Protein AF-A0A2A4WSH5-F1 (afdb_monomer_lite)

Structure (mmCIF, N/CA/C/O backbone):
data_AF-A0A2A4WSH5-F1
#
_entry.id   AF-A0A2A4WSH5-F1
#
loop_
_atom_site.group_PDB
_atom_site.id
_atom_site.type_symbol
_atom_site.label_atom_id
_atom_site.label_alt_id
_atom_site.label_comp_id
_atom_site.label_asym_id
_atom_site.label_entity_id
_atom_site.label_seq_id
_atom_site.pdbx_PDB_ins_code
_atom_site.Cartn_x
_atom_site.Cartn_y
_atom_site.Cartn_z
_atom_site.occupancy
_atom_site.B_iso_or_equiv
_atom_site.auth_seq_id
_atom_site.auth_comp_id
_atom_site.auth_asym_id
_atom_site.auth_atom_id
_atom_site.pdbx_PDB_model_num
ATOM 1 N N . MET A 1 1 ? 4.775 10.029 -17.667 1.00 67.88 1 MET A N 1
ATOM 2 C CA . MET A 1 1 ? 5.437 8.706 -17.771 1.00 67.88 1 MET A CA 1
ATOM 3 C C . MET A 1 1 ? 5.209 7.894 -16.502 1.00 67.88 1 MET A C 1
ATOM 5 O O . MET A 1 1 ? 4.797 6.744 -16.610 1.00 67.88 1 MET A O 1
ATOM 9 N N . ASP A 1 2 ? 5.376 8.498 -15.324 1.00 71.31 2 ASP A N 1
ATOM 10 C CA . ASP A 1 2 ? 5.191 7.823 -14.029 1.00 71.31 2 ASP A CA 1
ATOM 11 C C . ASP A 1 2 ? 3.762 7.315 -13.783 1.00 71.31 2 ASP A C 1
ATOM 13 O O . ASP A 1 2 ? 3.593 6.194 -13.308 1.00 71.31 2 ASP A O 1
ATOM 17 N N . ASP A 1 3 ? 2.732 8.062 -14.195 1.00 75.12 3 ASP A N 1
ATOM 18 C CA . ASP A 1 3 ? 1.330 7.631 -14.056 1.00 75.12 3 ASP A CA 1
ATOM 19 C C . ASP A 1 3 ? 1.023 6.352 -14.851 1.00 75.12 3 ASP A C 1
ATOM 21 O O . ASP A 1 3 ? 0.304 5.468 -14.382 1.00 75.12 3 ASP A O 1
ATOM 25 N N . SER A 1 4 ? 1.624 6.201 -16.036 1.00 74.38 4 SER A N 1
ATOM 26 C CA . SER A 1 4 ? 1.496 4.987 -16.847 1.00 74.38 4 SER A CA 1
ATOM 27 C C . SER A 1 4 ? 2.171 3.796 -16.162 1.00 74.38 4 SER A C 1
ATOM 29 O O . SER A 1 4 ? 1.580 2.718 -16.093 1.00 74.38 4 SER A O 1
ATOM 31 N N . ILE A 1 5 ? 3.360 3.991 -15.579 1.00 75.81 5 ILE A N 1
ATOM 32 C CA . ILE A 1 5 ? 4.063 2.960 -14.795 1.00 75.81 5 ILE A CA 1
ATOM 33 C C . ILE A 1 5 ? 3.225 2.555 -13.574 1.00 75.81 5 ILE A C 1
ATOM 35 O O . ILE A 1 5 ? 3.057 1.361 -13.306 1.00 75.81 5 ILE A O 1
ATOM 39 N N . LEU A 1 6 ? 2.655 3.535 -12.867 1.00 76.12 6 LEU A N 1
ATOM 40 C CA . LEU A 1 6 ? 1.798 3.304 -11.709 1.00 76.12 6 LEU A CA 1
ATOM 41 C C . LEU A 1 6 ? 0.532 2.531 -12.097 1.00 76.12 6 LEU A C 1
ATOM 43 O O . LEU A 1 6 ? 0.176 1.569 -11.419 1.00 76.12 6 LEU A O 1
ATOM 47 N N . SER A 1 7 ? -0.098 2.871 -13.223 1.00 78.31 7 SER A N 1
ATOM 48 C CA . SER A 1 7 ? -1.288 2.166 -13.718 1.00 78.31 7 SER A CA 1
ATOM 49 C C . SER A 1 7 ? -1.022 0.678 -13.995 1.00 78.31 7 SER A C 1
ATOM 51 O O . SER A 1 7 ? -1.830 -0.181 -13.635 1.00 78.31 7 SER A O 1
ATOM 53 N N . LEU A 1 8 ? 0.139 0.344 -14.572 1.00 80.31 8 LEU A N 1
ATOM 54 C CA . LEU A 1 8 ? 0.525 -1.043 -14.850 1.00 80.31 8 LEU A CA 1
ATOM 55 C C . LEU A 1 8 ? 0.904 -1.793 -13.569 1.00 80.31 8 LEU A C 1
ATOM 57 O O . LEU A 1 8 ? 0.632 -2.990 -13.443 1.00 80.31 8 LEU A O 1
ATOM 61 N N . LYS A 1 9 ? 1.478 -1.085 -12.591 1.00 77.62 9 LYS A N 1
ATOM 62 C CA . LYS A 1 9 ? 1.724 -1.619 -11.251 1.00 77.62 9 LYS A CA 1
ATOM 63 C C . LYS A 1 9 ? 0.440 -1.946 -10.500 1.00 77.62 9 LYS A C 1
ATOM 65 O O . LYS A 1 9 ? 0.357 -3.026 -9.919 1.00 77.62 9 LYS A O 1
ATOM 70 N N . VAL A 1 10 ? -0.559 -1.069 -10.559 1.00 80.19 10 VAL A N 1
ATOM 71 C CA . VAL A 1 10 ? -1.887 -1.298 -9.967 1.00 80.19 10 VAL A CA 1
ATOM 72 C C . VAL A 1 10 ? -2.592 -2.483 -10.635 1.00 80.19 10 VAL A C 1
ATOM 74 O O . VAL A 1 10 ? -3.237 -3.271 -9.951 1.00 80.19 10 VAL A O 1
ATOM 77 N N . LYS A 1 11 ? -2.392 -2.690 -11.944 1.00 83.12 11 LYS A N 1
ATOM 78 C CA . LYS A 1 11 ? -2.879 -3.879 -12.671 1.00 83.12 11 LYS A CA 1
ATOM 79 C C . LYS A 1 11 ? -2.180 -5.195 -12.286 1.00 83.12 11 LYS A C 1
ATOM 81 O O . LYS A 1 11 ? -2.533 -6.239 -12.825 1.00 83.12 11 LYS A O 1
ATOM 86 N N . GLY A 1 12 ? -1.198 -5.172 -11.382 1.00 79.75 12 GLY A N 1
ATOM 87 C CA . GLY A 1 12 ? -0.525 -6.376 -10.886 1.00 79.75 12 GLY A CA 1
ATOM 88 C C . GLY A 1 12 ? 0.576 -6.914 -11.802 1.00 79.75 12 GLY A C 1
ATOM 89 O O . GLY A 1 12 ? 1.030 -8.043 -11.619 1.00 79.75 12 GLY A O 1
ATOM 90 N N . MET A 1 13 ? 1.042 -6.130 -12.779 1.00 82.56 13 MET A N 1
ATOM 91 C CA . MET A 1 13 ? 2.131 -6.568 -13.651 1.00 82.56 13 MET A CA 1
ATOM 92 C C . MET A 1 13 ? 3.469 -6.607 -12.897 1.00 82.56 13 MET A C 1
ATOM 94 O O . MET A 1 13 ? 3.801 -5.734 -12.083 1.00 82.56 13 MET A O 1
ATOM 98 N N . SER A 1 14 ? 4.276 -7.635 -13.181 1.00 79.12 14 SER A N 1
ATOM 99 C CA . SER A 1 14 ? 5.625 -7.729 -12.618 1.00 79.12 14 SER A CA 1
ATOM 100 C C . SER A 1 14 ? 6.498 -6.575 -13.123 1.00 79.12 14 SER A C 1
ATOM 102 O O . SER A 1 14 ? 6.333 -6.098 -14.244 1.00 79.12 14 SER A O 1
ATOM 104 N N . THR A 1 15 ? 7.474 -6.137 -12.321 1.00 77.31 15 THR A N 1
ATOM 105 C CA . THR A 1 15 ? 8.406 -5.061 -12.719 1.00 77.31 15 THR A CA 1
ATOM 106 C C . THR A 1 15 ? 9.156 -5.370 -14.014 1.00 77.31 15 THR A C 1
ATOM 108 O O . THR A 1 15 ? 9.485 -4.450 -14.751 1.00 77.31 15 THR A O 1
ATOM 111 N N . ARG A 1 16 ? 9.408 -6.656 -14.296 1.00 76.25 16 ARG A N 1
ATOM 112 C CA . ARG A 1 16 ? 10.091 -7.116 -15.512 1.00 76.25 16 ARG A CA 1
ATOM 113 C C . ARG A 1 16 ? 9.195 -7.013 -16.747 1.00 76.25 16 ARG A C 1
ATOM 115 O O . ARG A 1 16 ? 9.665 -6.578 -17.787 1.00 76.25 16 ARG A O 1
ATOM 122 N N . ILE A 1 17 ? 7.911 -7.356 -16.613 1.00 76.12 17 ILE A N 1
ATOM 123 C CA . ILE A 1 17 ? 6.924 -7.219 -17.699 1.00 76.12 17 ILE A CA 1
ATOM 124 C C . ILE A 1 17 ? 6.681 -5.741 -18.013 1.00 76.12 17 ILE A C 1
ATOM 126 O O . ILE A 1 17 ? 6.610 -5.369 -19.177 1.00 76.12 17 ILE A O 1
ATOM 130 N N . ILE A 1 18 ? 6.610 -4.890 -16.985 1.00 75.94 18 ILE A N 1
ATOM 131 C CA . ILE A 1 18 ? 6.456 -3.441 -17.168 1.00 75.94 18 ILE A CA 1
ATOM 132 C C . ILE A 1 18 ? 7.658 -2.860 -17.921 1.00 75.94 18 ILE A C 1
ATOM 134 O O . ILE A 1 18 ? 7.462 -2.090 -18.852 1.00 75.94 18 ILE A O 1
ATOM 138 N N . ALA A 1 19 ? 8.883 -3.249 -17.556 1.00 74.12 19 ALA A N 1
ATOM 139 C CA . ALA A 1 19 ? 10.087 -2.797 -18.252 1.00 74.12 19 ALA A CA 1
ATOM 140 C C . ALA A 1 19 ? 10.085 -3.200 -19.740 1.00 74.12 19 ALA A C 1
ATOM 142 O O . ALA A 1 19 ? 10.326 -2.349 -20.589 1.00 74.12 19 ALA A O 1
ATOM 143 N N . GLY A 1 20 ? 9.732 -4.454 -20.055 1.00 76.00 20 GLY A N 1
ATOM 144 C CA . GLY A 1 20 ? 9.621 -4.926 -21.442 1.00 76.00 20 GLY A CA 1
ATOM 145 C C . GLY A 1 20 ? 8.527 -4.208 -22.238 1.00 76.00 20 GLY A C 1
ATOM 146 O O . GLY A 1 20 ? 8.780 -3.727 -23.332 1.00 76.00 20 GLY A O 1
ATOM 147 N N . ALA A 1 21 ? 7.340 -4.015 -21.653 1.00 75.31 21 ALA A N 1
ATOM 148 C CA . ALA A 1 21 ? 6.254 -3.285 -22.311 1.00 75.31 21 ALA A CA 1
ATOM 149 C C . ALA A 1 21 ? 6.625 -1.823 -22.622 1.00 75.31 21 ALA A C 1
ATOM 151 O O . ALA A 1 21 ? 6.194 -1.272 -23.632 1.00 75.31 21 ALA A O 1
ATOM 152 N N . PHE A 1 22 ? 7.433 -1.183 -21.772 1.00 73.56 22 PHE A N 1
ATOM 153 C CA . PHE A 1 22 ? 7.944 0.160 -22.047 1.00 73.56 22 PHE A CA 1
ATOM 154 C C . PHE A 1 22 ? 9.027 0.175 -23.129 1.00 73.56 22 PHE A C 1
ATOM 156 O O . PHE A 1 22 ? 9.055 1.113 -23.926 1.00 73.56 22 PHE A O 1
ATOM 163 N N . GLN A 1 23 ? 9.866 -0.858 -23.198 1.00 76.88 23 GLN A N 1
ATOM 164 C CA . GLN A 1 23 ? 10.840 -1.023 -24.275 1.00 76.88 23 GLN A CA 1
ATOM 165 C C . GLN A 1 23 ? 10.137 -1.212 -25.629 1.00 76.88 23 GLN A C 1
ATOM 167 O O . GLN A 1 23 ? 10.468 -0.518 -26.588 1.00 76.88 23 GLN A O 1
ATOM 172 N N . ASP A 1 24 ? 9.108 -2.060 -25.684 1.00 73.50 24 ASP A N 1
ATOM 173 C CA . ASP A 1 24 ? 8.374 -2.372 -26.917 1.00 73.50 24 ASP A CA 1
ATOM 174 C C . ASP A 1 24 ? 7.546 -1.186 -27.443 1.00 73.50 24 ASP A C 1
ATOM 176 O O . ASP A 1 24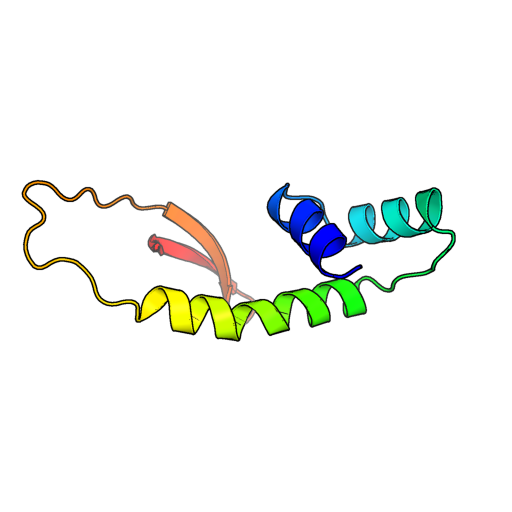 ? 7.446 -0.980 -28.651 1.00 73.50 24 ASP A O 1
ATOM 180 N N . ILE A 1 25 ? 6.941 -0.395 -26.546 1.00 74.19 25 ILE A N 1
ATOM 181 C CA . ILE A 1 25 ? 6.041 0.712 -26.919 1.00 74.19 25 ILE A CA 1
ATOM 182 C C . ILE A 1 25 ? 6.801 2.032 -27.114 1.00 74.19 25 ILE A C 1
ATOM 184 O O . ILE A 1 25 ? 6.443 2.821 -27.988 1.00 74.19 25 ILE A O 1
ATOM 188 N N . TYR A 1 26 ? 7.822 2.298 -26.293 1.00 69.06 26 TYR A N 1
ATOM 189 C CA . TYR A 1 26 ? 8.497 3.600 -26.244 1.00 69.06 26 TYR A CA 1
ATOM 190 C C . TYR A 1 26 ? 9.980 3.552 -26.638 1.00 69.06 26 TYR A C 1
ATOM 192 O O . TYR A 1 26 ? 10.615 4.605 -26.674 1.00 69.06 26 TYR A O 1
ATOM 200 N N . GLY A 1 27 ? 10.552 2.375 -26.920 1.00 65.00 27 GLY A N 1
ATOM 201 C CA . GLY A 1 27 ? 11.973 2.227 -27.267 1.00 65.00 27 GLY A CA 1
ATOM 202 C C . GLY A 1 27 ? 12.934 2.632 -26.143 1.00 65.00 27 GLY A C 1
ATOM 203 O O . GLY A 1 27 ? 14.116 2.855 -26.394 1.00 65.00 27 GLY A O 1
ATOM 204 N N . ALA A 1 28 ? 12.428 2.780 -24.915 1.00 64.94 28 ALA A N 1
ATOM 205 C CA . ALA A 1 28 ? 13.174 3.273 -23.767 1.00 64.94 28 ALA A CA 1
ATOM 206 C C . ALA A 1 28 ? 13.508 2.123 -22.808 1.00 64.94 28 ALA A C 1
ATOM 208 O O . ALA A 1 28 ? 12.609 1.487 -22.254 1.00 64.94 28 ALA A O 1
ATOM 209 N N . ASP A 1 29 ? 14.802 1.898 -22.564 1.00 61.28 29 ASP A N 1
ATOM 210 C CA . ASP A 1 29 ? 15.284 0.921 -21.585 1.00 61.28 29 ASP A CA 1
ATOM 211 C C . ASP A 1 29 ? 15.082 1.447 -20.160 1.00 61.28 29 ASP A C 1
ATOM 213 O O . ASP A 1 29 ? 15.922 2.142 -19.582 1.00 61.28 29 ASP A O 1
ATOM 217 N N . ILE A 1 30 ? 13.939 1.111 -19.566 1.00 67.06 30 ILE A N 1
ATOM 218 C CA . ILE A 1 30 ? 13.665 1.407 -18.161 1.00 67.06 30 ILE A CA 1
ATOM 219 C C . ILE A 1 30 ? 14.180 0.249 -17.305 1.00 67.06 30 ILE A C 1
ATOM 221 O O . ILE A 1 30 ? 13.661 -0.867 -17.364 1.00 67.06 30 ILE A O 1
ATOM 225 N N . LEU A 1 31 ? 15.163 0.508 -16.435 1.00 66.38 31 LEU A N 1
ATOM 226 C CA . LEU A 1 31 ? 15.552 -0.489 -15.439 1.00 66.38 31 LEU A CA 1
ATOM 227 C C . LEU A 1 31 ? 14.391 -0.765 -14.474 1.00 66.38 31 LEU A C 1
ATOM 229 O O . LEU A 1 31 ? 13.735 0.146 -13.965 1.00 66.38 31 LEU A O 1
ATOM 233 N N . ALA A 1 32 ? 14.217 -2.035 -14.102 1.00 67.62 32 ALA A N 1
ATOM 234 C CA . ALA A 1 32 ? 13.267 -2.444 -13.064 1.00 67.62 32 ALA A CA 1
ATOM 235 C C . ALA A 1 32 ? 13.484 -1.710 -11.719 1.00 67.62 32 ALA A C 1
ATOM 237 O O . ALA A 1 32 ? 12.546 -1.570 -10.930 1.00 67.62 32 ALA A O 1
ATOM 238 N N . SER A 1 33 ? 14.704 -1.222 -11.462 1.00 69.12 33 SER A N 1
ATOM 239 C CA . SER A 1 33 ? 15.033 -0.377 -10.311 1.00 69.12 33 SER A CA 1
ATOM 240 C C . SER A 1 33 ? 14.347 0.992 -10.363 1.00 69.12 33 SER A C 1
ATOM 242 O O . SER A 1 33 ? 13.887 1.461 -9.323 1.00 69.12 33 SER A O 1
ATOM 244 N N . LEU A 1 34 ? 14.201 1.597 -11.548 1.00 69.75 34 LEU A N 1
ATOM 245 C CA . LEU A 1 34 ? 13.519 2.881 -11.726 1.00 69.75 34 LEU A CA 1
ATOM 246 C C . LEU A 1 34 ? 12.017 2.747 -11.444 1.00 69.75 34 LEU A C 1
ATOM 248 O O . LEU A 1 34 ? 11.462 3.552 -10.704 1.00 69.75 34 LEU A O 1
ATOM 252 N N . VAL A 1 35 ? 11.382 1.662 -11.902 1.00 71.31 35 VAL A N 1
ATOM 253 C CA . VAL A 1 35 ? 9.977 1.346 -11.567 1.00 71.31 35 VAL A CA 1
ATOM 254 C C . VAL A 1 35 ? 9.784 1.212 -10.051 1.00 71.31 35 VAL A C 1
ATOM 256 O O . VAL A 1 35 ? 8.793 1.687 -9.490 1.00 71.31 35 VAL A O 1
ATOM 259 N N . SER A 1 36 ? 10.740 0.586 -9.358 1.00 73.31 36 SER A N 1
ATOM 260 C CA . SER A 1 36 ? 10.688 0.471 -7.898 1.00 73.31 36 SER A CA 1
ATOM 261 C C . SER A 1 36 ? 10.892 1.812 -7.191 1.00 73.31 36 SER A C 1
ATOM 263 O O . SER A 1 36 ? 10.307 2.003 -6.127 1.00 73.31 36 SER A O 1
ATOM 265 N N . LEU A 1 37 ? 11.708 2.714 -7.743 1.00 76.75 37 LEU A N 1
ATOM 266 C CA . LEU A 1 37 ? 11.927 4.053 -7.194 1.00 76.75 37 LEU A CA 1
ATOM 267 C C . LEU A 1 37 ? 10.672 4.917 -7.350 1.00 76.75 37 LEU A C 1
ATOM 269 O O . LEU A 1 37 ? 10.218 5.497 -6.369 1.00 76.75 37 LEU A O 1
ATOM 273 N N . VAL A 1 38 ? 10.058 4.906 -8.537 1.00 74.12 38 VAL A N 1
ATOM 274 C CA . VAL A 1 38 ? 8.794 5.610 -8.811 1.00 74.12 38 VAL A CA 1
ATOM 275 C C . VAL A 1 38 ? 7.693 5.160 -7.846 1.00 74.12 38 VAL A C 1
ATOM 277 O O . VAL A 1 38 ? 6.969 5.979 -7.288 1.00 74.12 3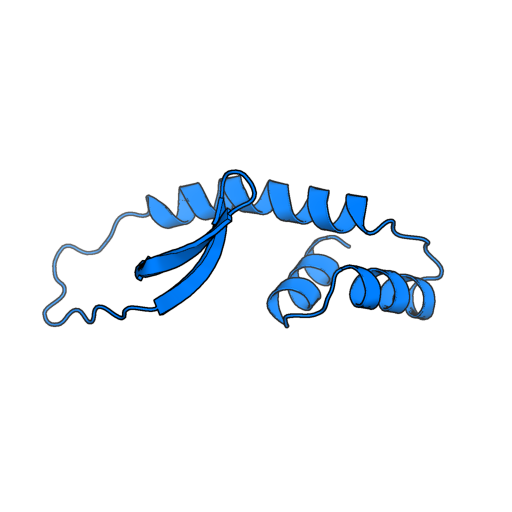8 VAL A O 1
ATOM 280 N N . THR A 1 39 ? 7.628 3.856 -7.553 1.00 74.31 39 THR A N 1
ATOM 281 C CA . THR A 1 39 ? 6.653 3.306 -6.594 1.00 74.31 39 THR A CA 1
ATOM 282 C C . THR A 1 39 ? 6.882 3.815 -5.161 1.00 74.31 39 THR A C 1
ATOM 284 O O . THR A 1 39 ? 5.924 3.940 -4.402 1.00 74.31 39 THR A O 1
ATOM 287 N N . LYS A 1 40 ? 8.122 4.142 -4.769 1.00 76.38 40 LYS A N 1
ATOM 288 C CA . LYS A 1 40 ? 8.409 4.661 -3.419 1.00 76.38 40 LYS A CA 1
ATOM 289 C C . LYS A 1 40 ? 7.854 6.066 -3.198 1.00 76.38 40 LYS A C 1
ATOM 291 O O . LYS A 1 40 ? 7.411 6.342 -2.091 1.00 76.38 40 LYS A O 1
ATOM 296 N N . PHE A 1 41 ? 7.799 6.912 -4.227 1.00 77.62 41 PHE A N 1
ATOM 297 C CA . PHE A 1 41 ? 7.214 8.256 -4.105 1.00 77.62 41 PHE A CA 1
ATOM 298 C C . PHE A 1 41 ? 5.712 8.230 -3.791 1.00 77.62 41 PHE A C 1
ATOM 300 O O . PHE A 1 41 ? 5.170 9.184 -3.244 1.00 77.62 41 PHE A O 1
ATOM 307 N N . VAL A 1 42 ? 5.025 7.122 -4.082 1.00 80.50 42 VAL A N 1
ATOM 308 C CA . VAL A 1 42 ? 3.604 6.967 -3.745 1.00 80.50 42 VAL A CA 1
ATOM 309 C C . VAL A 1 42 ? 3.400 6.775 -2.239 1.00 80.50 42 VAL A C 1
ATOM 311 O O . VAL A 1 42 ? 2.328 7.098 -1.740 1.00 80.50 42 VAL A O 1
ATOM 314 N N . ILE A 1 43 ? 4.415 6.313 -1.495 1.00 83.44 43 ILE A N 1
ATOM 315 C CA . ILE A 1 43 ? 4.305 6.041 -0.051 1.00 83.44 43 ILE A CA 1
ATOM 316 C C . ILE A 1 43 ? 3.880 7.297 0.717 1.00 83.44 43 ILE A C 1
ATOM 318 O O . ILE A 1 43 ? 3.006 7.207 1.572 1.00 83.44 43 ILE A O 1
ATOM 322 N N . GLU A 1 44 ? 4.427 8.465 0.379 1.00 84.44 44 GLU A N 1
ATOM 323 C CA . GLU A 1 44 ? 4.069 9.737 1.024 1.00 84.44 44 GLU A CA 1
ATOM 324 C C . GLU A 1 44 ? 2.577 10.062 0.848 1.00 84.44 44 GLU A C 1
ATOM 326 O O . GLU A 1 44 ? 1.890 10.386 1.816 1.00 84.44 44 GLU A O 1
ATOM 331 N N . LYS A 1 45 ? 2.038 9.855 -0.360 1.00 84.12 45 LYS A N 1
ATOM 332 C CA . LYS A 1 45 ? 0.603 10.020 -0.644 1.00 84.12 45 LYS A CA 1
ATOM 333 C C . LYS A 1 45 ? -0.263 8.982 0.075 1.00 84.12 45 LYS A C 1
ATOM 335 O O . LYS A 1 45 ? -1.387 9.288 0.463 1.00 84.12 45 LYS A O 1
ATOM 340 N N . VAL A 1 46 ? 0.233 7.753 0.259 1.00 85.81 46 VAL A N 1
ATOM 341 C CA . VAL A 1 46 ? -0.480 6.725 1.043 1.00 85.81 46 VAL A CA 1
ATOM 342 C C . VAL A 1 46 ? -0.589 7.150 2.503 1.00 85.81 46 VAL A C 1
ATOM 344 O O . VAL A 1 46 ? -1.653 6.990 3.095 1.00 85.81 46 VAL A O 1
ATOM 347 N N . VAL A 1 47 ? 0.481 7.707 3.073 1.00 87.75 47 VAL A N 1
ATOM 348 C CA . VAL A 1 47 ? 0.479 8.210 4.452 1.00 87.75 47 VAL A CA 1
ATOM 349 C C . VAL A 1 47 ? -0.545 9.334 4.606 1.00 87.75 47 VAL A C 1
ATOM 351 O O . VAL A 1 47 ? -1.385 9.274 5.499 1.00 87.75 47 VAL A O 1
ATOM 354 N N . GLU A 1 48 ? -0.550 10.310 3.699 1.00 88.56 48 GLU A N 1
ATOM 355 C CA . GLU A 1 48 ? -1.560 11.376 3.688 1.00 88.56 48 GLU A CA 1
ATOM 356 C C . GLU A 1 48 ? -2.991 10.813 3.606 1.00 88.56 48 GLU A C 1
ATOM 358 O O . GLU A 1 48 ? -3.871 11.204 4.374 1.00 88.56 48 GLU A O 1
ATOM 363 N N . TRP A 1 49 ? -3.217 9.823 2.737 1.00 89.62 49 TRP A N 1
ATOM 364 C CA . TRP A 1 49 ? -4.518 9.170 2.584 1.00 89.62 49 TRP A CA 1
ATOM 365 C C . TRP A 1 49 ? -4.966 8.402 3.839 1.00 89.62 49 TRP A C 1
ATOM 367 O O . TRP A 1 49 ? -6.171 8.333 4.109 1.00 89.62 49 TRP A O 1
ATOM 377 N N . GLN A 1 50 ? -4.028 7.835 4.607 1.00 87.31 50 GLN A N 1
ATOM 378 C CA . GLN A 1 50 ? -4.307 7.156 5.880 1.00 87.31 50 GLN A CA 1
ATOM 379 C C . GLN A 1 50 ? -4.748 8.130 6.980 1.00 87.31 50 GLN A C 1
ATOM 381 O O . GLN A 1 50 ? -5.584 7.762 7.801 1.00 87.31 50 GLN A O 1
ATOM 386 N N . TYR A 1 51 ? -4.233 9.363 6.977 1.00 90.56 51 TYR A N 1
ATOM 387 C CA . TYR A 1 51 ? -4.554 10.391 7.976 1.00 90.56 51 TYR A CA 1
ATOM 388 C C . TYR A 1 51 ? -5.732 11.298 7.597 1.00 90.56 51 TYR A C 1
ATOM 390 O O . TYR A 1 51 ? -5.992 12.286 8.286 1.00 90.56 51 TYR A O 1
ATOM 398 N N . ARG A 1 52 ? -6.462 10.993 6.518 1.00 90.31 52 ARG A N 1
ATOM 399 C CA . ARG A 1 52 ? -7.603 11.816 6.100 1.00 90.31 52 ARG A CA 1
ATOM 400 C C . ARG A 1 52 ? -8.681 11.881 7.198 1.00 90.31 52 ARG A C 1
ATOM 402 O O . ARG A 1 52 ? -8.959 10.857 7.829 1.00 90.31 52 ARG A O 1
ATOM 409 N N . PRO A 1 53 ? -9.327 13.042 7.409 1.00 91.38 53 PRO A N 1
ATOM 410 C CA . PRO A 1 53 ? -10.439 13.137 8.343 1.00 91.38 53 PRO A CA 1
ATOM 411 C C . PRO A 1 53 ? -11.594 12.245 7.870 1.00 91.38 53 PRO A C 1
ATOM 413 O O . PRO A 1 53 ? -11.924 12.218 6.684 1.00 91.38 53 PRO A O 1
ATOM 416 N N . LEU A 1 54 ? -12.179 11.499 8.803 1.00 89.00 54 LEU A N 1
ATOM 417 C CA . LEU A 1 54 ? -13.365 10.678 8.576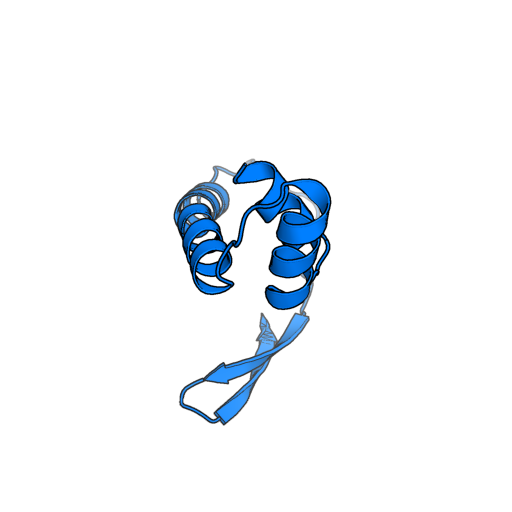 1.00 89.00 54 LEU A CA 1
ATOM 418 C C . LEU A 1 54 ? -14.605 11.402 9.108 1.00 89.00 54 LEU A C 1
ATOM 420 O O . LEU A 1 54 ? -14.503 12.250 9.997 1.00 89.00 54 LEU A O 1
ATOM 424 N N . ASP A 1 55 ? -15.773 11.048 8.580 1.00 88.19 55 ASP A N 1
ATOM 425 C CA . ASP A 1 55 ? -17.043 11.601 9.044 1.00 88.19 55 ASP A CA 1
ATOM 426 C C . ASP A 1 55 ? -17.384 11.095 10.454 1.00 88.19 55 ASP A C 1
ATOM 428 O O . ASP A 1 55 ? -16.987 10.010 10.874 1.00 88.19 55 ASP A O 1
ATOM 432 N N . GLY A 1 56 ? -18.148 11.880 11.215 1.00 88.44 56 GLY A N 1
ATOM 433 C CA . GLY A 1 56 ? -18.423 11.564 12.621 1.00 88.44 56 GLY A CA 1
ATOM 434 C C . GLY A 1 56 ? -19.329 10.348 12.855 1.00 88.44 56 GLY A C 1
ATOM 435 O O . GLY A 1 56 ? -19.395 9.860 13.981 1.00 88.44 56 GLY A O 1
ATOM 436 N N . ILE A 1 57 ? -20.055 9.865 11.837 1.00 92.00 57 ILE A N 1
ATOM 437 C CA . ILE A 1 57 ? -21.056 8.801 11.995 1.00 92.00 57 ILE A CA 1
ATOM 438 C C . ILE A 1 57 ? -20.926 7.767 10.872 1.00 92.00 57 ILE A C 1
ATOM 440 O O . ILE A 1 57 ? -21.197 8.063 9.712 1.00 92.00 57 ILE A O 1
ATOM 444 N N . TYR A 1 58 ? -20.618 6.523 11.251 1.00 91.00 58 TYR A N 1
ATOM 445 C CA . TYR A 1 58 ? -20.672 5.339 10.387 1.00 91.00 58 TYR A CA 1
ATOM 446 C C . TYR A 1 58 ? -21.565 4.273 11.040 1.00 91.00 58 TYR A C 1
ATOM 448 O O . TYR A 1 58 ? -21.094 3.537 11.906 1.00 91.00 58 TYR A O 1
ATOM 456 N N . PRO A 1 59 ? -22.856 4.177 10.668 1.00 91.00 59 PRO A N 1
ATOM 457 C CA . PRO A 1 59 ? -23.804 3.271 11.327 1.00 91.00 59 PRO A CA 1
ATOM 458 C C . PRO A 1 59 ? -23.441 1.784 11.206 1.00 91.00 59 PRO A C 1
ATOM 460 O O . PRO A 1 59 ? -23.810 0.987 12.063 1.00 91.00 59 PRO A O 1
ATOM 463 N N . ILE A 1 60 ? -22.734 1.405 10.137 1.00 91.62 60 ILE A N 1
ATOM 464 C CA . ILE A 1 60 ? -22.245 0.046 9.895 1.00 91.62 60 ILE A CA 1
ATOM 465 C C . ILE A 1 60 ? -20.827 0.152 9.331 1.00 91.62 60 ILE A C 1
ATOM 467 O O . ILE A 1 60 ? -20.598 0.885 8.368 1.00 91.62 60 ILE A O 1
ATOM 471 N N . VAL A 1 61 ? -19.887 -0.596 9.912 1.00 92.25 61 VAL A N 1
ATOM 472 C CA . VAL A 1 61 ? -18.493 -0.697 9.456 1.00 92.25 61 VAL A CA 1
ATOM 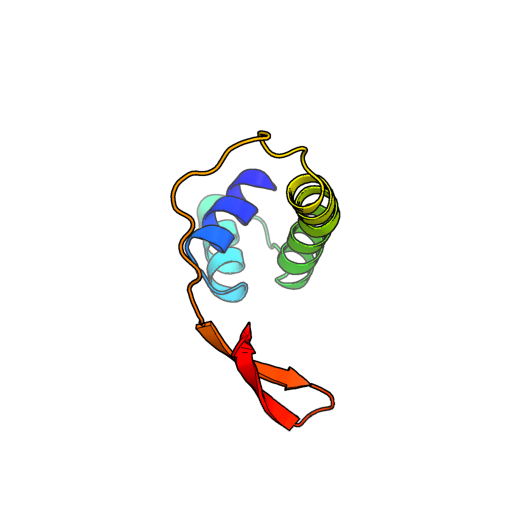473 C C . VAL A 1 61 ? -18.140 -2.170 9.303 1.00 92.25 61 VAL A C 1
ATOM 475 O O . VAL A 1 61 ? -18.392 -2.970 10.203 1.00 92.25 61 VAL A O 1
ATOM 478 N N . TYR A 1 62 ? -17.548 -2.521 8.164 1.00 90.31 62 TYR A N 1
ATOM 479 C CA . TYR A 1 62 ? -17.046 -3.863 7.895 1.00 90.31 62 TYR A CA 1
ATOM 480 C C . TYR A 1 62 ? -15.531 -3.884 8.051 1.00 90.31 62 TYR A C 1
ATOM 482 O O . TYR A 1 62 ? -14.837 -3.002 7.549 1.00 90.31 62 TYR A O 1
ATOM 490 N N . PHE A 1 63 ? -15.033 -4.920 8.715 1.00 89.38 63 PHE A N 1
ATOM 491 C CA . PHE A 1 63 ? -13.613 -5.222 8.792 1.00 89.38 63 PHE A CA 1
ATOM 492 C C . PHE A 1 63 ? -13.364 -6.507 8.014 1.00 89.38 63 PHE A C 1
ATOM 494 O O . PHE A 1 63 ? -14.005 -7.524 8.283 1.00 89.38 63 PHE A O 1
ATOM 501 N N . ASP A 1 64 ? -12.454 -6.448 7.050 1.00 87.94 64 ASP A N 1
ATOM 502 C CA . ASP A 1 64 ? -11.961 -7.623 6.340 1.00 87.94 64 ASP A CA 1
ATOM 503 C C . ASP A 1 64 ? -10.572 -7.992 6.866 1.00 87.94 64 ASP A C 1
ATOM 505 O O . ASP A 1 64 ? -9.841 -7.131 7.359 1.00 87.94 64 ASP A O 1
ATOM 509 N N . ARG A 1 65 ? -10.220 -9.275 6.778 1.00 82.44 65 ARG A N 1
ATOM 510 C CA . ARG A 1 65 ? -8.924 -9.793 7.218 1.00 82.44 65 ARG A CA 1
ATOM 511 C C . ARG A 1 65 ? -8.242 -10.491 6.061 1.00 82.44 65 ARG A C 1
ATOM 513 O O . ARG A 1 65 ? -8.715 -11.524 5.584 1.00 82.44 65 ARG A O 1
ATOM 520 N N . ILE A 1 66 ? -7.060 -10.005 5.699 1.00 87.81 66 ILE A N 1
ATOM 521 C CA . ILE A 1 66 ? -6.280 -10.582 4.604 1.00 87.81 66 ILE A CA 1
ATOM 522 C C . ILE A 1 66 ? -5.000 -11.196 5.172 1.00 87.81 66 ILE A C 1
ATOM 524 O O . ILE A 1 66 ? -4.235 -10.557 5.895 1.00 87.81 66 ILE A O 1
ATOM 528 N N . VAL A 1 67 ? -4.757 -12.470 4.849 1.00 84.75 67 VAL A N 1
ATOM 529 C CA . VAL A 1 67 ? -3.520 -13.169 5.227 1.00 84.75 67 VAL A CA 1
ATOM 530 C C . VAL A 1 67 ? -2.538 -13.097 4.068 1.00 84.75 67 VAL A C 1
ATOM 532 O O . VAL A 1 67 ? -2.760 -13.694 3.014 1.00 84.75 67 VAL A O 1
ATOM 535 N N . LEU A 1 68 ? -1.432 -12.388 4.274 1.00 86.56 68 LEU A N 1
ATOM 536 C CA . LEU A 1 68 ? -0.381 -12.215 3.276 1.00 86.56 68 LEU A CA 1
ATOM 537 C C . LEU A 1 68 ? 0.897 -12.934 3.717 1.00 86.56 68 LEU A C 1
ATOM 539 O O . LEU A 1 68 ? 1.283 -12.910 4.886 1.00 86.56 68 LEU A O 1
ATOM 543 N N . LYS A 1 69 ? 1.588 -13.565 2.764 1.00 85.81 69 LYS A N 1
ATOM 544 C CA . LYS A 1 69 ? 2.930 -14.117 2.987 1.00 85.81 69 LYS A CA 1
ATOM 545 C C . LYS A 1 69 ? 3.952 -13.005 2.826 1.00 85.81 69 LYS A C 1
ATOM 547 O O . LYS A 1 69 ? 4.171 -12.528 1.714 1.00 85.81 69 LYS A O 1
ATOM 552 N N . ILE A 1 70 ? 4.584 -12.613 3.924 1.00 87.12 70 ILE A N 1
ATOM 553 C CA . ILE A 1 70 ? 5.555 -11.520 3.951 1.00 87.12 70 ILE A CA 1
ATOM 554 C C . ILE A 1 70 ? 6.910 -12.085 4.371 1.00 87.12 70 ILE A C 1
ATOM 556 O O . ILE A 1 70 ? 7.007 -12.910 5.276 1.00 87.12 70 ILE A O 1
ATOM 560 N N . CYS A 1 71 ? 7.973 -11.678 3.677 1.00 86.50 71 CYS A N 1
ATOM 561 C CA . CYS A 1 71 ? 9.335 -12.027 4.061 1.00 86.50 71 CYS A CA 1
ATOM 562 C C . CYS A 1 71 ? 9.871 -10.961 5.018 1.00 86.50 71 CYS A C 1
ATOM 564 O O . CYS A 1 71 ? 10.147 -9.837 4.601 1.00 86.50 71 CYS A O 1
ATOM 566 N N . G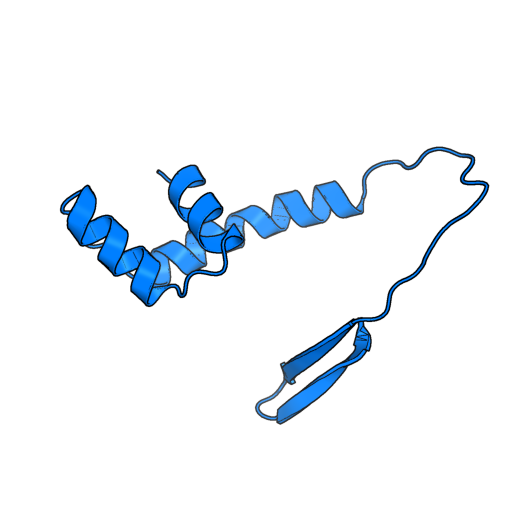LN A 1 72 ? 10.033 -11.321 6.287 1.00 84.44 72 GLN A N 1
ATOM 567 C CA . GLN A 1 72 ? 10.610 -10.461 7.313 1.00 84.44 72 GLN A CA 1
ATOM 568 C C . GLN A 1 72 ? 11.846 -11.151 7.890 1.00 84.44 72 GLN A C 1
ATOM 570 O O . GLN A 1 72 ? 11.804 -12.326 8.251 1.00 84.44 72 GLN A O 1
ATOM 575 N N . ASN A 1 73 ? 12.982 -10.450 7.941 1.00 81.69 73 ASN A N 1
ATOM 576 C CA . ASN A 1 73 ? 14.249 -10.989 8.459 1.00 81.69 73 ASN A CA 1
ATOM 577 C C . ASN A 1 73 ? 14.642 -12.352 7.848 1.00 81.69 73 ASN A C 1
ATOM 579 O O . ASN A 1 73 ? 15.081 -13.260 8.553 1.00 81.69 73 ASN A O 1
ATOM 583 N N . LYS A 1 74 ? 14.472 -12.497 6.523 1.00 82.69 74 LYS A N 1
ATOM 584 C CA . LYS A 1 74 ? 14.732 -13.728 5.742 1.00 82.69 74 LYS A CA 1
ATOM 585 C C . LYS A 1 74 ? 13.845 -14.931 6.101 1.00 82.69 74 LYS A C 1
ATOM 587 O O . LYS A 1 74 ? 14.116 -16.036 5.637 1.00 82.69 74 LYS A O 1
ATOM 592 N N . LYS A 1 75 ? 12.783 -14.739 6.885 1.00 81.19 75 LYS A N 1
ATOM 593 C CA . LYS A 1 75 ? 11.762 -15.757 7.149 1.00 81.19 75 LYS A CA 1
ATOM 594 C C . LYS A 1 75 ? 10.446 -15.342 6.508 1.00 81.19 75 LYS A C 1
ATOM 596 O O . LYS A 1 75 ? 10.026 -14.194 6.618 1.00 81.19 75 LYS A O 1
ATOM 601 N N . VAL A 1 76 ? 9.796 -16.288 5.835 1.00 83.75 76 VAL A N 1
ATOM 602 C CA . VAL A 1 76 ? 8.442 -16.088 5.315 1.00 83.75 76 VAL A CA 1
ATOM 603 C C . VAL A 1 76 ? 7.469 -16.321 6.461 1.00 83.75 76 VAL A C 1
ATOM 605 O O . VAL A 1 76 ? 7.378 -17.433 6.979 1.00 83.75 76 VAL A O 1
ATOM 608 N N . ILE A 1 77 ? 6.769 -15.268 6.860 1.00 84.69 77 ILE A N 1
ATOM 609 C CA . ILE A 1 77 ? 5.729 -15.302 7.884 1.00 84.69 77 ILE A CA 1
ATOM 610 C C . ILE A 1 77 ? 4.367 -15.065 7.232 1.00 84.69 77 ILE A C 1
ATOM 612 O O . ILE A 1 77 ? 4.245 -14.312 6.264 1.00 84.69 77 ILE A O 1
ATOM 616 N N . ASN A 1 78 ? 3.333 -15.717 7.760 1.00 81.06 78 ASN A N 1
ATOM 617 C CA . ASN A 1 78 ? 1.954 -15.385 7.417 1.00 81.06 78 ASN A CA 1
ATOM 618 C C . ASN A 1 78 ? 1.544 -14.200 8.291 1.00 81.06 78 ASN A C 1
ATOM 620 O O . ASN A 1 78 ? 1.262 -14.376 9.476 1.00 81.06 78 ASN A O 1
ATOM 624 N N . GLN A 1 79 ? 1.559 -13.002 7.718 1.00 75.88 79 GLN A N 1
ATOM 625 C CA . GLN A 1 79 ? 1.154 -11.788 8.409 1.00 75.88 79 GLN A CA 1
ATOM 626 C C . GLN A 1 79 ? -0.331 -11.537 8.157 1.00 75.88 79 GLN A C 1
ATOM 628 O O . GLN A 1 79 ? -0.822 -11.660 7.034 1.00 75.88 79 GLN A O 1
ATOM 633 N N . GLN A 1 80 ? -1.042 -11.219 9.230 1.00 72.38 80 GLN A N 1
ATOM 634 C CA . GLN A 1 80 ? -2.455 -10.872 9.203 1.00 72.38 80 GLN A CA 1
ATOM 635 C C . GLN A 1 80 ? -2.539 -9.350 9.263 1.00 72.38 80 GLN A C 1
ATOM 637 O O . GLN A 1 80 ? -1.926 -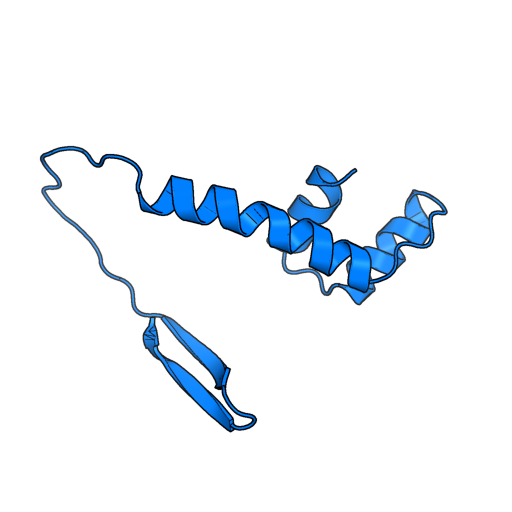8.752 10.152 1.00 72.38 80 GLN A O 1
ATOM 642 N N . VAL A 1 81 ? -3.223 -8.759 8.288 1.00 62.53 81 VAL A N 1
ATOM 643 C CA . VAL A 1 81 ? -3.484 -7.317 8.189 1.00 62.53 81 VAL A CA 1
ATOM 644 C C . VAL A 1 81 ? -4.976 -7.086 8.353 1.00 62.53 81 VAL A C 1
ATOM 646 O O . VAL A 1 81 ? -5.747 -7.928 7.826 1.00 62.53 81 VAL A O 1
#

Foldseek 3Di:
DLVVLVVVVVVVDDLVVSQVVCCVPPVDRDPSVNSVVSVVVCVVVVVVVVPDDDDPDDPDDDDDKDFDFDQDPNDTDGDID

Secondary structure (DSSP, 8-state):
-HHHHHHHHHTT--HHHHHHHHHHHH-----HHHHHHHHHHHHHHHHHHHTPPPPS--S-------EEEEEETTEEEEEE-

pLDDT: mean 79.77, std 7.87, range [61.28, 92.25]

Sequence (81 aa):
MDDSILSLKVKGMSTRIIAGAFQDIYGADILASLVSLVTKFVIEKVVEWQYRPLDGIYPIVYFDRIVLKICQNKKVINQQV

Radius of gyration: 17.44 Å; chains: 1; bounding box: 39×29×40 Å